Protein AF-A0A8T6QHJ8-F1 (afdb_monomer_lite)

Radius of gyration: 16.74 Å; chains: 1; bounding box: 47×38×41 Å

pLDDT: mean 85.78, std 9.78, range [48.16, 97.06]

Foldseek 3Di:
DCPLVVQLVVQLVVCCVVVVDDSLLSSLLLNLAADALVCLCLQCVVCVVQDDPLSVLLNNLSRVQADHPLVLVVVVVVVPDSVVNNVSSSVSSVVSNVVSCVVPNDPDDGPDDPPDDDSDPDPQPDPVRVVVVVVVVSVVVVVVVVVVVVVVVVVVD

Organism: Escherichia coli (NCBI:txid562)

InterPro domains:
  IPR008276 Concentrative nucleoside transporter [PTHR10590] (1-155)
  IPR011642 Nucleoside transporter/FeoB GTPase, Gate domain [PF07670] (2-78)
  IPR011657 Concentrative nucleoside transporter C-terminal domain [PF07662] (84-155)

Sequence (157 aa):
IGVMGILIRILGGIFQKALNISKIESFVAVTTIFLGQNEIPAIVKPFIDRLNRNELFTAICSGMASIAGSTMIGYAALGVPVEYLLAASLMAIPGGILFARLLSPATESSQVSFNNLSFTETPPKSIIEAAATGAMTGLKIAAGVATVVMAFVAISA

Structure (mmCIF, N/CA/C/O backbone):
data_AF-A0A8T6QHJ8-F1
#
_entry.id   AF-A0A8T6QHJ8-F1
#
loop_
_atom_site.group_PDB
_atom_site.id
_atom_site.type_symbol
_atom_site.label_atom_id
_atom_site.label_alt_id
_atom_site.label_comp_id
_atom_site.label_asym_id
_atom_site.label_entity_id
_atom_site.label_seq_id
_atom_site.pdbx_PDB_ins_code
_atom_site.Cartn_x
_atom_site.Cartn_y
_atom_site.Cartn_z
_atom_site.occupancy
_atom_site.B_iso_or_equiv
_atom_site.auth_seq_id
_atom_site.auth_comp_id
_atom_site.auth_asym_id
_atom_site.auth_atom_id
_atom_site.pdbx_PDB_model_num
ATOM 1 N N . ILE A 1 1 ? -13.578 15.321 -7.583 1.00 64.94 1 ILE A N 1
ATOM 2 C CA . ILE A 1 1 ? -14.216 14.303 -8.462 1.00 64.94 1 ILE A CA 1
ATOM 3 C C . ILE A 1 1 ? -14.733 13.096 -7.663 1.00 64.94 1 ILE A C 1
ATOM 5 O O . ILE A 1 1 ? -15.760 12.552 -8.028 1.00 64.94 1 ILE A O 1
ATOM 9 N N . GLY A 1 2 ? -14.109 12.692 -6.545 1.00 77.81 2 GLY A N 1
ATOM 10 C CA . GLY A 1 2 ? -14.750 11.785 -5.567 1.00 77.81 2 GLY A CA 1
ATOM 11 C C . GLY A 1 2 ? -14.854 10.305 -5.968 1.00 77.81 2 GLY A C 1
ATOM 12 O O . GLY A 1 2 ? -15.191 9.480 -5.125 1.00 77.81 2 GLY A O 1
ATOM 13 N N . VAL A 1 3 ? -14.490 9.953 -7.205 1.00 84.38 3 VAL A N 1
ATOM 14 C CA . VAL A 1 3 ? -14.492 8.573 -7.729 1.00 84.38 3 VAL A CA 1
ATOM 15 C C . VAL A 1 3 ? -13.672 7.627 -6.850 1.00 84.38 3 VAL A C 1
ATOM 17 O O . VAL A 1 3 ? -14.156 6.561 -6.482 1.00 84.38 3 VAL A O 1
ATOM 20 N N . MET A 1 4 ? -12.476 8.052 -6.431 1.00 83.94 4 MET A N 1
ATOM 21 C CA . MET A 1 4 ? -11.621 7.280 -5.524 1.00 83.94 4 MET A CA 1
ATOM 22 C C . MET A 1 4 ? -12.336 6.949 -4.205 1.00 83.94 4 MET A C 1
ATOM 24 O O . MET A 1 4 ? -12.319 5.807 -3.759 1.00 83.94 4 MET A O 1
ATOM 28 N N . GLY A 1 5 ? -13.043 7.917 -3.613 1.00 82.06 5 GLY A N 1
ATOM 29 C CA . GLY A 1 5 ? -13.790 7.703 -2.372 1.00 82.06 5 GLY A CA 1
ATOM 30 C C . GLY A 1 5 ? -14.947 6.711 -2.525 1.00 82.06 5 GLY A C 1
ATOM 31 O O . GLY A 1 5 ? -15.211 5.939 -1.605 1.00 82.06 5 GLY A O 1
ATOM 32 N N . ILE A 1 6 ? -15.613 6.694 -3.685 1.00 84.69 6 ILE A N 1
ATOM 33 C CA . ILE A 1 6 ? -16.682 5.731 -3.994 1.00 84.69 6 ILE A CA 1
ATOM 34 C C . ILE A 1 6 ? -16.103 4.320 -4.129 1.00 84.69 6 ILE A C 1
ATOM 36 O O . ILE A 1 6 ? -16.598 3.397 -3.483 1.00 84.69 6 ILE A O 1
ATOM 40 N N . LEU A 1 7 ? -15.031 4.159 -4.912 1.00 86.56 7 LEU A N 1
ATOM 41 C CA . LEU A 1 7 ? -14.369 2.866 -5.107 1.00 86.56 7 LEU A CA 1
ATOM 42 C C . LEU A 1 7 ? -13.861 2.289 -3.784 1.00 86.56 7 LEU A C 1
ATOM 44 O O . LEU A 1 7 ? -14.141 1.132 -3.474 1.00 86.56 7 LEU A O 1
ATOM 48 N N . ILE A 1 8 ? -13.196 3.113 -2.969 1.00 87.75 8 ILE A N 1
ATOM 49 C CA . ILE A 1 8 ? -12.697 2.692 -1.657 1.00 87.75 8 ILE A CA 1
ATOM 50 C C . ILE A 1 8 ? -13.852 2.305 -0.727 1.00 87.75 8 ILE A C 1
ATOM 52 O O . ILE A 1 8 ? -13.739 1.320 -0.006 1.00 87.75 8 ILE A O 1
ATOM 56 N N . ARG A 1 9 ? -14.984 3.024 -0.740 1.00 85.00 9 ARG A N 1
ATOM 57 C CA . ARG A 1 9 ? -16.152 2.649 0.079 1.00 85.00 9 ARG A CA 1
ATOM 58 C C . ARG A 1 9 ? -16.749 1.307 -0.331 1.00 85.00 9 ARG A C 1
ATOM 60 O O . ARG A 1 9 ? -17.130 0.538 0.548 1.00 85.00 9 ARG A O 1
ATOM 67 N N . ILE A 1 10 ? -16.843 1.031 -1.631 1.00 89.38 10 ILE A N 1
ATOM 68 C CA . ILE A 1 10 ? -17.403 -0.229 -2.138 1.00 89.38 10 ILE A CA 1
ATOM 69 C C . ILE A 1 10 ? -16.468 -1.388 -1.792 1.00 89.38 10 ILE A C 1
ATOM 71 O O . ILE A 1 10 ? -16.878 -2.318 -1.100 1.00 89.38 10 ILE A O 1
ATOM 75 N N . LEU A 1 11 ? -15.205 -1.307 -2.217 1.00 89.56 11 LEU A N 1
ATOM 76 C CA . LEU A 1 11 ? -14.212 -2.351 -1.964 1.00 89.56 11 LEU A CA 1
ATOM 77 C C . LEU A 1 11 ? -13.965 -2.525 -0.463 1.00 89.56 11 LEU A C 1
ATOM 79 O O . LEU A 1 11 ? -13.983 -3.645 0.038 1.00 89.56 11 LEU A O 1
ATOM 83 N N . GLY A 1 12 ? -13.834 -1.424 0.277 1.00 88.88 12 GLY A N 1
ATOM 84 C CA . GLY A 1 12 ? -13.697 -1.443 1.730 1.00 88.88 12 GLY A CA 1
ATOM 85 C C . GLY A 1 12 ? -14.893 -2.105 2.408 1.00 88.88 12 GLY A C 1
ATOM 86 O O . GLY A 1 12 ? -14.718 -2.939 3.281 1.00 88.88 12 GLY A O 1
ATOM 87 N N . GLY A 1 13 ? -16.122 -1.830 1.969 1.00 88.06 13 GLY A N 1
ATOM 88 C CA . GLY A 1 13 ? -17.303 -2.516 2.499 1.00 88.06 13 GLY A CA 1
ATOM 89 C C . GLY A 1 13 ? -17.304 -4.027 2.231 1.00 88.06 13 GLY A C 1
ATOM 90 O O . GLY A 1 13 ? -17.727 -4.800 3.094 1.00 88.06 13 GLY A O 1
ATOM 91 N N . ILE A 1 14 ? -16.815 -4.451 1.060 1.00 91.62 14 ILE A N 1
ATOM 92 C CA . ILE A 1 14 ? -16.696 -5.869 0.687 1.00 91.62 14 ILE A CA 1
ATOM 93 C C . ILE A 1 14 ? -15.665 -6.566 1.582 1.00 91.62 14 ILE A C 1
ATOM 95 O O . ILE A 1 14 ? -16.005 -7.546 2.243 1.00 91.62 14 ILE A O 1
ATOM 99 N N . PHE A 1 15 ? -14.438 -6.043 1.657 1.00 90.19 15 PHE A N 1
ATOM 100 C CA . PHE A 1 15 ? -13.363 -6.646 2.451 1.00 90.19 15 PHE A CA 1
ATOM 101 C C . PHE A 1 15 ? -13.633 -6.576 3.956 1.00 90.19 15 PHE A C 1
ATOM 103 O O . PHE A 1 15 ? -13.363 -7.546 4.661 1.00 90.19 15 PHE A O 1
ATOM 110 N N . GLN A 1 16 ? -14.252 -5.498 4.445 1.00 90.19 16 GLN A N 1
ATOM 111 C CA . GLN A 1 16 ? -14.676 -5.383 5.839 1.00 90.19 16 GLN A CA 1
ATOM 112 C C . GLN A 1 16 ? -15.624 -6.526 6.229 1.00 90.19 16 GLN A C 1
ATOM 114 O O . GLN A 1 16 ? -15.436 -7.153 7.271 1.00 90.19 16 GLN A O 1
ATOM 119 N N . LYS A 1 17 ? -16.639 -6.809 5.397 1.00 89.06 17 LYS A N 1
ATOM 120 C CA . LYS A 1 17 ? -17.592 -7.900 5.651 1.00 89.06 17 LYS A CA 1
ATOM 121 C C . LYS A 1 17 ? -16.959 -9.275 5.467 1.00 89.06 17 LYS A C 1
ATOM 123 O O . LYS A 1 17 ? -17.225 -10.160 6.270 1.00 89.06 17 LYS A O 1
ATOM 128 N N . ALA A 1 18 ? -16.141 -9.450 4.431 1.00 90.38 18 ALA A N 1
ATOM 129 C CA . ALA A 1 18 ? -15.531 -10.736 4.108 1.00 90.38 18 ALA A CA 1
ATOM 130 C C . ALA A 1 18 ? -14.495 -11.180 5.152 1.00 90.38 18 ALA A C 1
ATOM 132 O O . ALA A 1 18 ? -14.445 -12.355 5.500 1.00 90.38 18 ALA A O 1
ATOM 133 N N . LEU A 1 19 ? -13.685 -10.248 5.663 1.00 87.88 19 LEU A N 1
ATOM 134 C CA . LEU A 1 19 ? -12.584 -10.538 6.589 1.00 87.88 19 LEU A CA 1
ATOM 135 C C . LEU A 1 19 ? -12.933 -10.266 8.061 1.00 87.88 19 LEU A C 1
ATOM 137 O O . LEU A 1 19 ? -12.106 -10.520 8.931 1.00 87.88 19 LEU A O 1
ATOM 141 N N . ASN A 1 20 ? -14.136 -9.751 8.344 1.00 87.88 20 ASN A N 1
ATOM 142 C CA . ASN A 1 20 ? -14.592 -9.368 9.685 1.00 87.88 20 ASN A CA 1
ATOM 143 C C . ASN A 1 20 ? -13.560 -8.493 10.428 1.00 87.88 20 ASN A C 1
ATOM 145 O O . ASN A 1 20 ? -13.067 -8.812 11.511 1.00 87.88 20 ASN A O 1
ATOM 149 N N . ILE A 1 21 ? -13.185 -7.387 9.784 1.00 88.25 21 ILE A N 1
ATOM 150 C CA . ILE A 1 21 ? -12.194 -6.427 10.287 1.00 88.25 21 ILE A CA 1
ATOM 151 C C . ILE A 1 21 ? -12.820 -5.057 10.539 1.00 88.25 21 ILE A C 1
ATOM 153 O O . ILE A 1 21 ? -13.956 -4.782 10.135 1.00 88.25 21 ILE A O 1
ATOM 157 N N . SER A 1 22 ? -12.073 -4.176 11.207 1.00 87.69 22 SER A N 1
ATOM 158 C CA . SER A 1 22 ? -12.528 -2.806 11.423 1.00 87.69 22 SER A CA 1
ATOM 159 C C . SER A 1 22 ? -12.683 -2.061 10.092 1.00 87.69 22 SER A C 1
ATOM 161 O O . SER A 1 22 ? -12.030 -2.354 9.083 1.00 87.69 22 SER A O 1
ATOM 163 N N . LYS A 1 23 ? -13.544 -1.038 10.091 1.00 86.88 23 LYS A N 1
ATOM 164 C CA . LYS A 1 23 ? -13.699 -0.158 8.926 1.00 86.88 23 LYS A CA 1
ATOM 165 C C . LYS A 1 23 ? -12.388 0.549 8.574 1.00 86.88 23 LYS A C 1
ATOM 167 O O . LYS A 1 23 ? -12.145 0.754 7.389 1.00 86.88 23 LYS A O 1
ATOM 172 N N . ILE A 1 24 ? -11.556 0.893 9.567 1.00 86.94 24 ILE A N 1
ATOM 173 C CA . ILE A 1 24 ? -10.294 1.610 9.333 1.00 86.94 24 ILE A CA 1
ATOM 174 C C . ILE A 1 24 ? -9.268 0.720 8.654 1.00 86.94 24 ILE A C 1
ATOM 176 O O . ILE A 1 24 ? -8.687 1.135 7.658 1.00 86.94 24 ILE A O 1
ATOM 180 N N . GLU A 1 25 ? -9.124 -0.524 9.104 1.00 89.12 25 GLU A N 1
ATOM 181 C CA . GLU A 1 25 ? -8.202 -1.476 8.485 1.00 89.12 25 GLU A CA 1
ATOM 182 C C . GLU A 1 25 ? -8.596 -1.762 7.041 1.00 89.12 25 GLU A C 1
ATOM 184 O O . GLU A 1 25 ? -7.756 -1.684 6.148 1.00 89.12 25 GLU A O 1
ATOM 189 N N . SER A 1 26 ? -9.884 -2.019 6.788 1.00 90.12 26 SER A N 1
ATOM 190 C CA . SER A 1 26 ? -10.339 -2.277 5.424 1.00 90.12 26 SER A CA 1
ATOM 191 C C . SER A 1 26 ? -10.221 -1.048 4.528 1.00 90.12 26 SER A C 1
ATOM 193 O O . SER A 1 26 ? -9.901 -1.183 3.349 1.00 90.12 26 SER A O 1
ATOM 195 N N . PHE A 1 27 ? -10.495 0.142 5.064 1.00 89.56 27 PHE A N 1
ATOM 196 C CA . PHE A 1 27 ? -10.353 1.393 4.332 1.00 89.56 27 PHE A CA 1
ATOM 197 C C . PHE A 1 27 ? -8.895 1.637 3.952 1.00 89.56 27 PHE A C 1
ATOM 199 O O . PHE A 1 27 ? -8.611 1.876 2.779 1.00 89.56 27 PHE A O 1
ATOM 206 N N . VAL A 1 28 ? -7.973 1.534 4.914 1.00 88.88 28 VAL A N 1
ATOM 207 C CA . VAL A 1 28 ? -6.546 1.736 4.657 1.00 88.88 28 VAL A CA 1
ATOM 208 C C . VAL A 1 28 ? -6.048 0.705 3.655 1.00 88.88 28 VAL A C 1
ATOM 210 O O . VAL A 1 28 ? -5.495 1.109 2.639 1.00 88.88 28 VAL A O 1
ATOM 213 N N . ALA A 1 29 ? -6.322 -0.585 3.867 1.00 90.19 29 ALA A N 1
ATOM 214 C CA . ALA A 1 29 ? -5.841 -1.652 2.994 1.00 90.19 29 ALA A CA 1
ATOM 215 C C . ALA A 1 29 ? -6.320 -1.514 1.541 1.00 90.19 29 ALA A C 1
ATOM 217 O O . ALA A 1 29 ? -5.558 -1.752 0.618 1.00 90.19 29 ALA A O 1
ATOM 218 N N . VAL A 1 30 ? -7.558 -1.076 1.306 1.00 90.44 30 VAL A N 1
ATOM 219 C CA . VAL A 1 30 ? -8.055 -0.830 -0.061 1.00 90.44 30 VAL A CA 1
ATOM 220 C C . VAL A 1 30 ? -7.451 0.436 -0.666 1.00 90.44 30 VAL A C 1
ATOM 222 O O . VAL A 1 30 ? -7.228 0.517 -1.874 1.00 90.44 30 VAL A O 1
ATOM 225 N N . THR A 1 31 ? -7.178 1.438 0.165 1.00 89.25 31 THR A N 1
ATOM 226 C CA . THR A 1 31 ? -6.588 2.698 -0.290 1.00 89.25 31 THR A CA 1
ATOM 227 C C . THR A 1 31 ? -5.162 2.494 -0.817 1.00 89.25 31 THR A C 1
ATOM 229 O O . THR A 1 31 ? -4.755 3.219 -1.727 1.00 89.25 31 THR A O 1
ATOM 232 N N . THR A 1 32 ? -4.439 1.470 -0.340 1.00 88.69 32 THR A N 1
ATOM 233 C CA . THR A 1 32 ? -3.061 1.171 -0.773 1.00 88.69 32 THR A CA 1
ATOM 234 C C . THR A 1 32 ? -2.933 0.651 -2.210 1.00 88.69 32 THR A C 1
ATOM 236 O O . THR A 1 32 ? -1.821 0.539 -2.720 1.00 88.69 32 THR A O 1
ATOM 239 N N . ILE A 1 33 ? -4.045 0.362 -2.900 1.00 87.38 33 ILE A N 1
ATOM 240 C CA . ILE A 1 33 ? -4.042 0.097 -4.352 1.00 87.38 33 ILE A CA 1
ATOM 241 C C . ILE A 1 33 ? -3.756 1.383 -5.133 1.00 87.38 33 ILE A C 1
ATOM 243 O O . ILE A 1 33 ? -3.102 1.371 -6.174 1.00 87.38 33 ILE A O 1
ATOM 247 N N . PHE A 1 34 ? -4.292 2.504 -4.652 1.00 85.19 34 PHE A N 1
ATOM 248 C CA . PHE A 1 34 ? -4.211 3.784 -5.348 1.00 85.19 34 PHE A CA 1
ATOM 249 C C . PHE A 1 34 ? -3.047 4.618 -4.828 1.00 85.19 34 PHE A C 1
ATOM 251 O O . PHE A 1 34 ? -2.297 5.181 -5.623 1.00 85.19 34 PHE A O 1
ATOM 258 N N . LEU A 1 35 ? -2.901 4.670 -3.503 1.00 85.06 35 LEU A N 1
ATOM 259 C CA . LEU A 1 35 ? -1.932 5.503 -2.802 1.00 85.06 35 LEU A CA 1
ATOM 260 C C . LEU A 1 35 ? -0.795 4.648 -2.237 1.00 85.06 35 LEU A C 1
ATOM 262 O O . LEU A 1 35 ? -1.016 3.558 -1.716 1.00 85.06 35 LEU A O 1
ATOM 266 N N . GLY A 1 36 ? 0.433 5.145 -2.346 1.00 81.38 36 GLY A N 1
ATOM 267 C CA . GLY A 1 36 ? 1.621 4.422 -1.892 1.00 81.38 36 GLY A CA 1
ATOM 268 C C . GLY A 1 36 ? 1.862 4.526 -0.389 1.00 81.38 36 GLY A C 1
ATOM 269 O O . GLY A 1 36 ? 1.269 5.356 0.298 1.00 81.38 36 GLY A O 1
ATOM 270 N N . GLN A 1 37 ? 2.824 3.748 0.120 1.00 83.81 37 GLN A N 1
ATOM 271 C CA . GLN A 1 37 ? 3.247 3.783 1.528 1.00 83.81 37 GLN A CA 1
ATOM 272 C C . GLN A 1 37 ? 3.545 5.205 2.038 1.00 83.81 37 GLN A C 1
ATOM 274 O O . GLN A 1 37 ? 3.189 5.546 3.164 1.00 83.81 37 GLN A O 1
ATOM 279 N N . ASN A 1 38 ? 4.143 6.055 1.199 1.00 80.62 38 ASN A N 1
ATOM 280 C CA . ASN A 1 38 ? 4.495 7.437 1.546 1.00 80.62 38 ASN A CA 1
ATOM 281 C C . ASN A 1 38 ? 3.273 8.344 1.784 1.00 80.62 38 ASN A C 1
ATOM 283 O O . ASN A 1 38 ? 3.397 9.400 2.398 1.00 80.62 38 ASN A O 1
ATOM 287 N N . GLU A 1 39 ? 2.096 7.941 1.309 1.00 77.50 39 GLU A N 1
ATOM 288 C CA . GLU A 1 39 ? 0.849 8.706 1.399 1.00 77.50 39 GLU A CA 1
ATOM 289 C C . GLU A 1 39 ? -0.064 8.184 2.522 1.00 77.50 39 GLU A C 1
ATOM 291 O O . GLU A 1 39 ? -0.979 8.886 2.957 1.00 77.50 39 GLU A O 1
ATOM 296 N N . ILE A 1 40 ? 0.224 6.993 3.063 1.00 80.62 40 ILE A N 1
ATOM 297 C CA . ILE A 1 40 ? -0.517 6.384 4.179 1.00 80.62 40 ILE A CA 1
ATOM 298 C C . ILE A 1 40 ? -0.560 7.291 5.411 1.00 80.62 40 ILE A C 1
ATOM 300 O O . ILE A 1 40 ? -1.658 7.488 5.933 1.00 80.62 40 ILE A O 1
ATOM 304 N N . PRO A 1 41 ? 0.546 7.914 5.870 1.00 80.69 41 PRO A N 1
ATOM 305 C CA . PRO A 1 41 ? 0.486 8.801 7.027 1.00 80.69 41 PRO A CA 1
ATOM 306 C C . PRO A 1 41 ? -0.513 9.944 6.842 1.00 80.69 41 PRO A C 1
ATOM 308 O O . PRO A 1 41 ? -1.222 10.287 7.782 1.00 80.69 41 PRO A O 1
ATOM 311 N N . ALA A 1 42 ? -0.630 10.497 5.630 1.00 80.06 42 ALA A N 1
ATOM 312 C CA . ALA A 1 42 ? -1.573 11.575 5.343 1.00 80.06 42 ALA A CA 1
ATOM 313 C C . ALA A 1 42 ? -3.036 11.109 5.432 1.00 80.06 42 ALA A C 1
ATOM 315 O O . ALA A 1 42 ? -3.882 11.837 5.946 1.00 80.06 42 ALA A O 1
ATOM 316 N N . ILE A 1 43 ? -3.323 9.885 4.982 1.00 77.94 43 ILE A N 1
ATOM 317 C CA . ILE A 1 43 ? -4.665 9.280 5.013 1.00 77.94 43 ILE A CA 1
ATOM 318 C C . ILE A 1 43 ? -5.075 8.907 6.443 1.00 77.94 43 ILE A C 1
ATOM 320 O O . ILE A 1 43 ? -6.242 9.016 6.815 1.00 77.94 43 ILE A O 1
ATOM 324 N N . VAL A 1 44 ? -4.109 8.452 7.239 1.00 80.62 44 VAL A N 1
ATOM 325 C CA . VAL A 1 44 ? -4.314 7.930 8.594 1.00 80.62 44 VAL A CA 1
ATOM 326 C C . VAL A 1 44 ? -4.293 9.050 9.645 1.00 80.62 44 VAL A C 1
ATOM 328 O O . VAL A 1 44 ? -4.904 8.905 10.703 1.00 80.62 44 VAL A O 1
ATOM 331 N N . LYS A 1 45 ? -3.676 10.202 9.339 1.00 82.56 45 LYS A N 1
ATOM 332 C CA . LYS A 1 45 ? -3.564 11.381 10.217 1.00 82.56 45 LYS A CA 1
ATOM 333 C C . LYS A 1 45 ? -4.863 11.771 10.947 1.00 82.56 45 LYS A C 1
ATOM 335 O O . LYS A 1 45 ? -4.779 11.988 12.152 1.00 82.56 45 LYS A O 1
ATOM 340 N N . PRO A 1 46 ? -6.054 11.815 10.312 1.00 80.69 46 PRO A N 1
ATOM 341 C CA . PRO A 1 46 ? -7.298 12.193 10.997 1.00 80.69 46 PRO A CA 1
ATOM 342 C C . PRO A 1 46 ? -7.739 11.207 12.089 1.00 80.69 46 PRO A C 1
ATOM 344 O O . PRO A 1 46 ? -8.604 11.524 12.902 1.00 80.69 46 PRO A O 1
ATOM 347 N N . PHE A 1 47 ? -7.18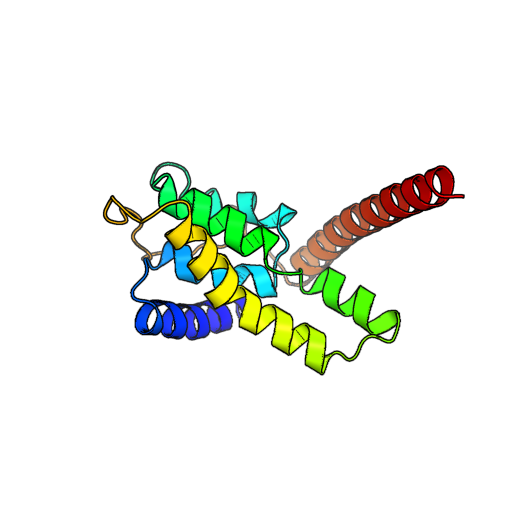3 9.995 12.081 1.00 80.44 47 PHE A N 1
ATOM 348 C CA . PHE A 1 47 ? -7.563 8.896 12.962 1.00 80.44 47 PHE A CA 1
ATOM 349 C C . PHE A 1 47 ? -6.445 8.504 13.930 1.00 80.44 47 PHE A C 1
ATOM 351 O O . PHE A 1 47 ? -6.667 7.626 14.758 1.00 80.44 47 PHE A O 1
ATOM 358 N N . ILE A 1 48 ? -5.262 9.126 13.836 1.00 80.19 48 ILE A N 1
ATOM 359 C CA . ILE A 1 48 ? -4.04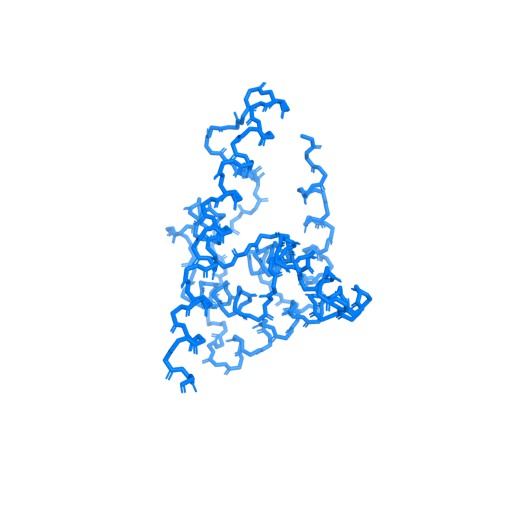2 8.675 14.521 1.00 80.19 48 ILE A CA 1
ATOM 360 C C . ILE A 1 48 ? -4.211 8.604 16.045 1.00 80.19 48 ILE A C 1
ATOM 362 O O . ILE A 1 48 ? -3.765 7.642 16.659 1.00 80.19 48 ILE A O 1
ATOM 366 N N . ASP A 1 49 ? -4.950 9.548 16.632 1.00 80.88 49 ASP A N 1
ATOM 367 C CA . ASP A 1 49 ? -5.202 9.610 18.078 1.00 80.88 49 ASP A CA 1
ATOM 368 C C . ASP A 1 49 ? -6.200 8.549 18.570 1.00 80.88 49 ASP A C 1
ATOM 370 O O . ASP A 1 49 ? -6.352 8.338 19.770 1.00 80.88 49 ASP A O 1
ATOM 374 N N . ARG A 1 50 ? -6.925 7.904 17.648 1.00 83.56 50 ARG A N 1
ATOM 375 C CA . ARG A 1 50 ? -7.986 6.922 17.935 1.00 83.56 50 ARG A CA 1
ATOM 376 C C . ARG A 1 50 ? -7.676 5.530 17.388 1.00 83.56 50 ARG A C 1
ATOM 378 O O . ARG A 1 50 ? -8.522 4.645 17.492 1.00 83.56 50 ARG A O 1
ATOM 385 N N . LEU A 1 51 ? -6.517 5.366 16.757 1.00 85.56 51 LEU A N 1
ATOM 386 C CA . LEU A 1 51 ? -6.079 4.120 16.147 1.00 85.56 51 LEU A CA 1
ATOM 387 C C . LEU A 1 51 ? -5.428 3.223 17.188 1.00 85.56 51 LEU A C 1
ATOM 389 O O . LEU A 1 51 ? -4.468 3.613 17.855 1.00 85.56 51 LEU A O 1
ATOM 393 N N . ASN A 1 52 ? -5.906 1.986 17.266 1.00 89.06 52 ASN A N 1
ATOM 394 C CA . ASN A 1 52 ? -5.271 0.980 18.101 1.00 89.06 52 ASN A CA 1
ATOM 395 C C . ASN A 1 52 ? -3.933 0.562 17.474 1.00 89.06 52 ASN A C 1
ATOM 397 O O . ASN A 1 52 ? -3.732 0.638 16.256 1.00 89.06 52 ASN A O 1
ATOM 401 N N . ARG A 1 53 ? -3.018 0.031 18.292 1.00 88.75 53 ARG A N 1
ATOM 402 C CA . ARG A 1 53 ? -1.708 -0.437 17.804 1.00 88.75 53 ARG A CA 1
ATOM 403 C C . ARG A 1 53 ? -1.833 -1.476 16.690 1.00 88.75 53 ARG A C 1
ATOM 405 O O . ARG A 1 53 ? -1.089 -1.402 15.717 1.00 88.75 53 ARG A O 1
ATOM 412 N N . ASN A 1 54 ? -2.779 -2.408 16.810 1.00 90.06 54 ASN A N 1
ATOM 413 C CA . ASN A 1 54 ? -3.004 -3.435 15.792 1.00 90.06 54 ASN A CA 1
ATOM 414 C C . ASN A 1 54 ? -3.517 -2.840 14.479 1.00 90.06 54 ASN A C 1
ATOM 416 O O . ASN A 1 54 ? -3.088 -3.260 13.414 1.00 90.06 54 ASN A O 1
ATOM 420 N N . GLU A 1 55 ? -4.393 -1.835 14.536 1.00 89.75 55 GLU A N 1
ATOM 421 C CA . GLU A 1 55 ? -4.924 -1.186 13.334 1.00 89.75 55 GLU A CA 1
ATOM 422 C C . GLU A 1 55 ? -3.835 -0.387 12.609 1.00 89.75 55 GLU A C 1
ATOM 424 O O . GLU A 1 55 ? -3.738 -0.438 11.382 1.00 89.75 55 GLU A O 1
ATOM 429 N N . LEU A 1 56 ? -2.971 0.299 13.366 1.00 89.50 56 LEU A N 1
ATOM 430 C CA . LEU A 1 56 ? -1.800 0.978 12.815 1.00 89.50 56 LEU A CA 1
ATOM 431 C C . LEU A 1 56 ? -0.807 -0.023 12.207 1.00 89.50 56 LEU A C 1
ATOM 433 O O . LEU A 1 56 ? -0.267 0.218 11.128 1.00 89.50 56 LEU A O 1
ATOM 437 N N . PHE A 1 57 ? -0.589 -1.163 12.863 1.00 91.44 57 PHE A N 1
ATOM 438 C CA . PHE A 1 57 ? 0.255 -2.227 12.328 1.00 91.44 57 PHE A CA 1
ATOM 439 C C . PHE A 1 57 ? -0.320 -2.794 11.024 1.00 91.44 57 PHE A C 1
ATOM 441 O O . PHE A 1 57 ? 0.394 -2.876 10.026 1.00 91.44 57 PHE A O 1
ATOM 448 N N . THR A 1 58 ? -1.625 -3.078 10.982 1.00 90.81 58 THR A N 1
ATOM 449 C CA . THR A 1 58 ? -2.329 -3.485 9.759 1.00 90.81 58 THR A CA 1
ATOM 450 C C . THR A 1 58 ? -2.197 -2.441 8.653 1.00 90.81 58 THR A C 1
ATOM 452 O O . THR A 1 58 ? -1.967 -2.813 7.502 1.00 90.81 58 THR A O 1
ATOM 455 N N . ALA A 1 59 ? -2.286 -1.147 8.972 1.00 89.44 59 ALA A N 1
ATOM 456 C CA . ALA A 1 59 ? -2.094 -0.065 8.007 1.00 89.44 59 ALA A CA 1
ATOM 457 C C . ALA A 1 59 ? -0.689 -0.085 7.382 1.00 89.44 59 ALA A C 1
ATOM 459 O O . ALA A 1 59 ? -0.554 0.005 6.161 1.00 89.44 59 ALA A O 1
ATOM 460 N N . ILE A 1 60 ? 0.350 -0.258 8.201 1.00 90.44 60 ILE A N 1
ATOM 461 C CA . ILE A 1 60 ? 1.743 -0.328 7.742 1.00 90.44 60 ILE A CA 1
ATOM 462 C C . ILE A 1 60 ? 1.977 -1.595 6.909 1.00 90.44 60 ILE A C 1
ATOM 464 O O . ILE A 1 60 ? 2.500 -1.506 5.799 1.00 90.44 60 ILE A O 1
ATOM 468 N N . CYS A 1 61 ? 1.546 -2.761 7.397 1.00 92.12 61 CYS A N 1
ATOM 469 C CA . CYS A 1 61 ? 1.672 -4.030 6.677 1.00 92.12 61 CYS A CA 1
ATOM 470 C C . CYS A 1 61 ? 0.946 -4.003 5.328 1.00 92.12 61 CYS A C 1
ATOM 472 O O . CYS A 1 61 ? 1.518 -4.406 4.320 1.00 92.12 61 CYS A O 1
ATOM 474 N N . SER A 1 62 ? -0.280 -3.479 5.284 1.00 90.06 62 SER A N 1
ATOM 475 C CA . SER A 1 62 ? -1.050 -3.359 4.037 1.00 90.06 62 SER A CA 1
ATOM 476 C C . SER A 1 62 ? -0.415 -2.365 3.062 1.00 90.06 62 SER A C 1
ATOM 478 O O . SER A 1 62 ? -0.485 -2.550 1.849 1.00 90.06 62 SER A O 1
ATOM 480 N N . GLY A 1 63 ? 0.235 -1.322 3.586 1.00 89.06 63 GLY A N 1
ATOM 481 C CA . GLY A 1 63 ? 1.028 -0.383 2.798 1.00 89.06 63 GLY A CA 1
ATOM 482 C C . GLY A 1 63 ? 2.265 -0.995 2.172 1.00 89.06 63 GLY A C 1
ATOM 483 O O . GLY A 1 63 ? 2.619 -0.640 1.055 1.00 89.06 63 GLY A O 1
ATOM 484 N N . MET A 1 64 ? 2.900 -1.918 2.887 1.00 90.19 64 MET A N 1
ATOM 485 C CA . MET A 1 64 ? 4.104 -2.598 2.423 1.00 90.19 64 MET A CA 1
ATOM 486 C C . MET A 1 64 ? 3.819 -3.774 1.500 1.00 90.19 64 MET A C 1
ATOM 488 O O . MET A 1 64 ? 4.646 -4.100 0.656 1.00 90.19 64 MET A O 1
ATOM 492 N N . ALA A 1 65 ? 2.655 -4.402 1.649 1.00 91.62 65 ALA A N 1
ATOM 493 C CA . ALA A 1 65 ? 2.228 -5.503 0.797 1.00 91.62 65 ALA A CA 1
ATOM 494 C C . ALA A 1 65 ? 1.820 -5.049 -0.616 1.00 91.62 65 ALA A C 1
ATOM 496 O O . ALA A 1 65 ? 1.835 -5.862 -1.538 1.00 91.62 65 ALA A O 1
ATOM 497 N N . SER A 1 66 ? 1.426 -3.783 -0.786 1.00 89.19 66 SER A N 1
ATOM 498 C CA . SER A 1 66 ? 0.895 -3.250 -2.044 1.00 89.19 66 SER A CA 1
ATOM 499 C C . SER A 1 66 ? 1.895 -2.348 -2.770 1.00 89.19 66 SER A C 1
ATOM 501 O O . SER A 1 66 ? 2.864 -1.846 -2.201 1.00 89.19 66 SER A O 1
ATOM 503 N N . ILE A 1 67 ? 1.611 -2.104 -4.047 1.00 88.19 67 ILE A N 1
ATOM 504 C CA . ILE A 1 67 ? 2.262 -1.085 -4.870 1.00 88.19 67 ILE A CA 1
ATOM 505 C C . ILE A 1 67 ? 1.286 0.062 -5.133 1.00 88.19 67 ILE A C 1
ATOM 507 O O . ILE A 1 67 ? 0.084 -0.154 -5.276 1.00 88.19 67 ILE A O 1
ATOM 511 N N . ALA A 1 68 ? 1.812 1.282 -5.230 1.00 87.00 68 ALA A N 1
ATOM 512 C CA . ALA A 1 68 ? 1.015 2.448 -5.588 1.00 87.00 68 ALA A CA 1
ATOM 513 C C . ALA A 1 68 ? 0.581 2.380 -7.060 1.00 87.00 68 ALA A C 1
ATOM 515 O O . ALA A 1 68 ? 1.339 1.925 -7.920 1.00 87.00 68 ALA A O 1
ATOM 516 N N . GLY A 1 69 ? -0.584 2.942 -7.388 1.00 87.44 69 GLY A N 1
ATOM 517 C CA . GLY A 1 69 ? -1.028 3.045 -8.783 1.00 87.44 69 GLY A CA 1
ATOM 518 C C . GLY A 1 69 ? -0.041 3.823 -9.667 1.00 87.44 69 GLY A C 1
ATOM 519 O O . GLY A 1 69 ? 0.140 3.500 -10.839 1.00 87.44 69 GLY A O 1
ATOM 520 N N . SER A 1 70 ? 0.667 4.804 -9.100 1.00 84.94 70 SER A N 1
ATOM 521 C CA . SER A 1 70 ? 1.708 5.563 -9.803 1.00 84.94 70 SER A CA 1
ATOM 522 C C . SER A 1 70 ? 2.913 4.701 -10.200 1.00 84.94 70 SER A C 1
ATOM 524 O O . SER A 1 70 ? 3.390 4.803 -11.330 1.00 84.94 70 SER A O 1
ATOM 526 N N . THR A 1 71 ? 3.389 3.819 -9.316 1.00 86.75 71 THR A N 1
ATOM 527 C CA . THR A 1 71 ? 4.518 2.919 -9.605 1.00 86.75 71 THR A CA 1
ATOM 528 C C . THR A 1 71 ? 4.100 1.727 -10.460 1.00 86.75 71 THR A C 1
ATOM 530 O O . THR A 1 71 ? 4.890 1.271 -11.282 1.00 86.75 71 THR A O 1
ATOM 533 N N . MET A 1 72 ? 2.845 1.277 -10.348 1.00 90.06 72 MET A N 1
ATOM 534 C CA . MET A 1 72 ? 2.257 0.251 -11.213 1.00 90.06 72 MET A CA 1
ATOM 535 C C . MET A 1 72 ? 2.386 0.609 -12.698 1.00 90.06 72 MET A C 1
ATOM 537 O O . MET A 1 72 ? 2.848 -0.213 -13.485 1.00 90.06 72 MET A O 1
ATOM 541 N N . ILE A 1 73 ? 2.032 1.841 -13.082 1.00 89.06 73 ILE A N 1
A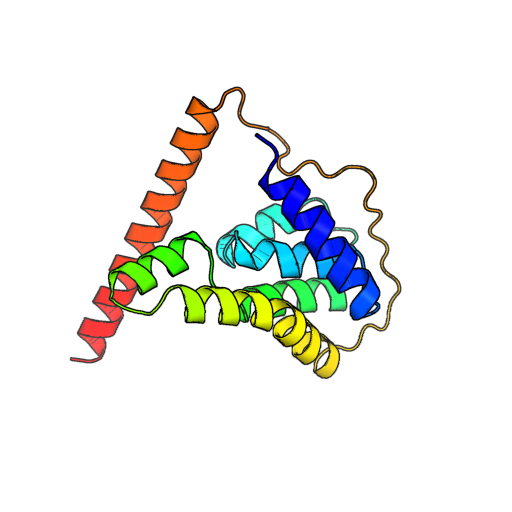TOM 542 C CA . ILE A 1 73 ? 2.181 2.303 -14.471 1.00 89.06 73 ILE A CA 1
ATOM 543 C C . ILE A 1 73 ? 3.655 2.328 -14.892 1.00 89.06 73 ILE A C 1
ATOM 545 O O . ILE A 1 73 ? 3.973 1.978 -16.026 1.00 89.06 73 ILE A O 1
ATOM 549 N N . GLY A 1 74 ? 4.562 2.675 -13.973 1.00 89.75 74 GLY A N 1
ATOM 550 C CA . GLY A 1 74 ? 6.004 2.591 -14.206 1.00 89.75 74 GLY A CA 1
ATOM 551 C C . GLY A 1 74 ? 6.456 1.170 -14.553 1.00 89.75 74 GLY A C 1
ATOM 552 O O . GLY A 1 74 ? 7.136 0.974 -15.554 1.00 89.75 74 GLY A O 1
ATOM 553 N N . TYR A 1 75 ? 6.024 0.165 -13.787 1.00 91.19 75 TYR A N 1
ATOM 554 C CA . TYR A 1 75 ? 6.330 -1.239 -14.085 1.00 91.19 75 TYR A CA 1
ATOM 555 C C . TYR A 1 75 ? 5.683 -1.724 -15.385 1.00 91.19 75 TYR A C 1
ATOM 557 O O . TYR A 1 75 ? 6.318 -2.446 -16.153 1.00 91.19 75 TYR A O 1
ATOM 565 N N . ALA A 1 76 ? 4.457 -1.288 -15.673 1.00 92.94 76 ALA A N 1
ATOM 566 C CA . ALA A 1 76 ? 3.800 -1.588 -16.940 1.00 92.94 76 ALA A CA 1
ATOM 567 C C . ALA A 1 76 ? 4.580 -1.029 -18.142 1.00 92.94 76 ALA A C 1
ATOM 569 O O . ALA A 1 76 ? 4.746 -1.718 -19.146 1.00 92.94 76 ALA A O 1
ATOM 570 N N . ALA A 1 77 ? 5.126 0.185 -18.022 1.00 91.94 77 ALA A N 1
ATOM 571 C CA . ALA A 1 77 ? 5.960 0.801 -19.054 1.00 91.94 77 ALA A CA 1
ATOM 572 C C . ALA A 1 77 ? 7.286 0.054 -19.291 1.00 91.94 77 ALA A C 1
ATOM 574 O O . ALA A 1 77 ? 7.845 0.137 -20.382 1.00 91.94 77 ALA A O 1
ATOM 575 N N . LEU A 1 78 ? 7.768 -0.711 -18.305 1.00 93.19 78 LEU A N 1
ATOM 576 C CA . LEU A 1 78 ? 8.925 -1.603 -18.442 1.00 93.19 78 LEU A CA 1
ATOM 577 C C . LEU A 1 78 ? 8.577 -2.956 -19.094 1.00 93.19 78 LEU A C 1
ATOM 579 O O . LEU A 1 78 ? 9.455 -3.801 -19.247 1.00 93.19 78 LEU A O 1
ATOM 583 N N . GLY A 1 79 ? 7.316 -3.171 -19.486 1.00 93.06 79 GLY A N 1
ATOM 584 C CA . GLY A 1 79 ? 6.853 -4.384 -20.166 1.00 93.06 79 GLY A CA 1
ATOM 585 C C . GLY A 1 79 ? 6.205 -5.428 -19.253 1.00 93.06 79 GLY A C 1
ATOM 586 O O . GLY A 1 79 ? 5.899 -6.526 -19.716 1.00 93.06 79 GLY A O 1
ATOM 587 N N . VAL A 1 80 ? 5.970 -5.119 -17.972 1.00 94.94 80 VAL A N 1
ATOM 588 C CA . VAL A 1 80 ? 5.256 -6.033 -17.067 1.00 94.94 80 VAL A CA 1
ATOM 589 C C . VAL A 1 80 ? 3.754 -6.025 -17.395 1.00 94.94 80 VAL A C 1
ATOM 591 O O . VAL A 1 80 ? 3.160 -4.947 -17.467 1.00 94.94 80 VAL A O 1
ATOM 594 N N . PRO A 1 81 ? 3.095 -7.190 -17.559 1.00 94.44 81 PRO A N 1
ATOM 595 C CA . PRO A 1 81 ? 1.664 -7.237 -17.849 1.00 94.44 81 PRO A CA 1
ATOM 596 C C . PRO A 1 81 ? 0.824 -6.547 -16.765 1.00 94.44 81 PRO A C 1
ATOM 598 O O . PRO A 1 81 ? 0.872 -6.918 -15.590 1.00 94.44 81 PRO A O 1
ATOM 601 N N . VAL A 1 82 ? 0.009 -5.569 -17.173 1.00 92.00 82 VAL A N 1
ATOM 602 C CA . VAL A 1 82 ? -0.860 -4.792 -16.266 1.00 92.00 82 VAL A CA 1
ATOM 603 C C . VAL A 1 82 ? -1.839 -5.696 -15.518 1.00 92.00 82 VAL A C 1
ATOM 605 O O . VAL A 1 82 ? -2.126 -5.455 -14.350 1.00 92.00 82 VAL A O 1
ATOM 608 N N . GLU A 1 83 ? -2.311 -6.763 -16.162 1.00 93.62 83 GLU A N 1
ATOM 609 C CA . GLU A 1 83 ? -3.222 -7.746 -15.569 1.0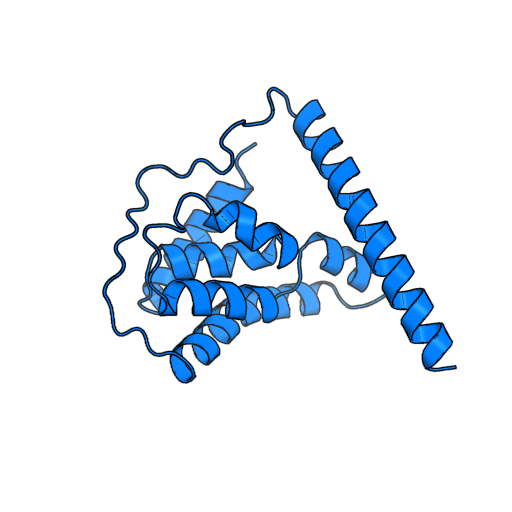0 93.62 83 GLU A CA 1
ATOM 610 C C . GLU A 1 83 ? -2.630 -8.391 -14.310 1.00 93.62 83 GLU A C 1
ATOM 612 O O . GLU A 1 83 ? -3.320 -8.521 -13.298 1.00 93.62 83 GLU A O 1
ATOM 617 N N . TYR A 1 84 ? -1.333 -8.721 -14.332 1.00 94.12 84 TYR A N 1
ATOM 618 C CA . TYR A 1 84 ? -0.641 -9.295 -13.179 1.00 94.12 84 TYR A CA 1
ATOM 619 C C . TYR A 1 84 ? -0.412 -8.270 -12.078 1.00 94.12 84 TYR A C 1
ATOM 621 O O . TYR A 1 84 ? -0.584 -8.597 -10.907 1.00 94.12 84 TYR A O 1
ATOM 629 N N . LEU A 1 85 ? -0.078 -7.028 -12.432 1.00 92.56 85 LEU A N 1
ATOM 630 C CA . LEU A 1 85 ? 0.090 -5.962 -11.445 1.00 92.56 85 LEU A CA 1
ATOM 631 C C . LEU A 1 85 ? -1.232 -5.643 -10.739 1.00 92.56 85 LEU A C 1
ATOM 633 O O . LEU A 1 85 ? -1.269 -5.522 -9.517 1.00 92.56 85 LEU A O 1
ATOM 637 N N . LEU A 1 86 ? -2.326 -5.565 -11.498 1.00 90.94 86 LEU A N 1
ATOM 638 C CA . LEU A 1 86 ? -3.655 -5.311 -10.955 1.00 90.94 86 LEU A CA 1
ATOM 639 C C . LEU A 1 86 ? -4.123 -6.469 -10.065 1.00 90.94 86 LEU A C 1
ATOM 641 O O . LEU A 1 86 ? -4.612 -6.235 -8.959 1.00 90.94 86 LEU A O 1
ATOM 645 N N . ALA A 1 87 ? -3.942 -7.714 -10.518 1.00 92.62 87 ALA A N 1
ATOM 646 C CA . ALA A 1 87 ? -4.258 -8.895 -9.722 1.00 92.62 87 ALA A CA 1
ATOM 647 C C . ALA A 1 87 ? -3.433 -8.934 -8.425 1.00 92.62 87 ALA A C 1
ATOM 649 O O . ALA A 1 87 ? -4.002 -9.137 -7.353 1.00 92.62 87 ALA A O 1
ATOM 650 N N . ALA A 1 88 ? -2.126 -8.664 -8.499 1.00 92.69 88 ALA A N 1
ATOM 651 C CA . ALA A 1 88 ? -1.243 -8.616 -7.336 1.00 92.69 88 ALA A CA 1
ATOM 652 C C . ALA A 1 88 ? -1.670 -7.534 -6.332 1.00 92.69 88 ALA A C 1
ATOM 654 O O . ALA A 1 88 ? -1.763 -7.821 -5.141 1.00 92.69 88 ALA A O 1
ATOM 655 N N . SER A 1 89 ? -2.016 -6.327 -6.790 1.00 90.50 89 SER A N 1
ATOM 656 C CA . SER A 1 89 ? -2.524 -5.257 -5.919 1.00 90.50 89 SER A CA 1
ATOM 657 C C . SER A 1 89 ? -3.836 -5.627 -5.224 1.00 90.50 89 SER A C 1
ATOM 659 O O . SER A 1 89 ? -4.021 -5.315 -4.050 1.00 90.50 89 SER A O 1
ATOM 661 N N . LEU A 1 90 ? -4.750 -6.323 -5.908 1.00 89.94 90 LEU A N 1
ATOM 662 C CA . LEU A 1 90 ? -5.988 -6.801 -5.285 1.00 89.94 90 LEU A CA 1
ATOM 663 C C . LEU A 1 90 ? -5.727 -7.921 -4.268 1.00 89.94 90 LEU A C 1
ATOM 665 O O . LEU A 1 90 ? -6.352 -7.935 -3.209 1.00 89.94 90 LEU A O 1
ATOM 669 N N . MET A 1 91 ? -4.796 -8.835 -4.560 1.00 92.94 91 MET A N 1
ATOM 670 C CA . MET A 1 91 ? -4.371 -9.902 -3.641 1.00 92.94 91 MET A CA 1
ATOM 671 C C . MET A 1 91 ? -3.603 -9.360 -2.426 1.00 92.94 91 MET A C 1
ATOM 673 O O . MET A 1 91 ? -3.673 -9.945 -1.342 1.00 92.94 91 MET A O 1
ATOM 677 N N . ALA A 1 92 ? -2.919 -8.222 -2.573 1.00 91.75 92 ALA A N 1
ATOM 678 C CA . ALA A 1 92 ? -2.200 -7.560 -1.492 1.00 91.75 92 ALA A CA 1
ATOM 679 C C . ALA A 1 92 ? -3.126 -7.068 -0.370 1.00 91.75 92 ALA A C 1
ATOM 681 O O . ALA A 1 92 ? -2.694 -7.042 0.780 1.00 91.75 92 ALA A O 1
ATOM 682 N N . ILE A 1 93 ? -4.397 -6.747 -0.659 1.00 90.12 93 ILE A N 1
ATOM 683 C CA . ILE A 1 93 ? -5.370 -6.349 0.373 1.00 90.12 93 ILE A CA 1
ATOM 684 C C . ILE A 1 93 ? -5.541 -7.462 1.424 1.00 90.12 93 ILE A C 1
ATOM 686 O O . ILE A 1 93 ? -5.162 -7.250 2.580 1.00 90.12 93 ILE A O 1
ATOM 690 N N . PRO A 1 94 ? -6.087 -8.651 1.085 1.00 91.94 94 PRO A N 1
ATOM 691 C CA . PRO A 1 94 ? -6.261 -9.711 2.067 1.00 91.94 94 PRO A CA 1
ATOM 692 C C . PRO A 1 94 ? -4.918 -10.256 2.557 1.00 91.94 94 PRO A C 1
ATOM 694 O O . PRO A 1 94 ? -4.825 -10.612 3.726 1.00 91.94 94 PRO A O 1
ATOM 697 N N . GLY A 1 95 ? -3.877 -10.288 1.716 1.00 92.50 95 GLY A N 1
ATOM 698 C CA . GLY A 1 95 ? -2.547 -10.758 2.110 1.00 92.50 95 GLY A CA 1
ATOM 699 C C . GLY A 1 95 ? -1.911 -9.891 3.198 1.00 92.50 95 GLY A C 1
ATOM 700 O O . GLY A 1 95 ? -1.470 -10.408 4.223 1.00 92.50 95 GLY A O 1
ATOM 701 N N . GLY A 1 96 ? -1.923 -8.568 3.021 1.00 91.94 96 GLY A N 1
ATOM 702 C CA . GLY A 1 96 ? -1.392 -7.617 3.998 1.00 91.94 96 GLY A CA 1
ATOM 703 C C . GLY A 1 96 ? -2.129 -7.691 5.333 1.00 91.94 96 GLY A C 1
ATOM 704 O O . GLY A 1 96 ? -1.492 -7.738 6.385 1.00 91.94 96 GLY A O 1
ATOM 705 N N . ILE A 1 97 ? -3.461 -7.794 5.294 1.00 92.06 97 ILE A N 1
ATOM 706 C CA . ILE A 1 97 ? -4.290 -7.959 6.495 1.00 92.06 97 ILE A CA 1
ATOM 707 C C . ILE A 1 97 ? -4.024 -9.310 7.171 1.00 92.06 97 ILE A C 1
ATOM 709 O O . ILE A 1 97 ? -3.904 -9.370 8.394 1.00 92.06 97 ILE A O 1
ATOM 713 N N . LEU A 1 98 ? -3.909 -10.392 6.398 1.00 93.31 98 LEU A N 1
ATOM 714 C CA . LEU A 1 98 ? -3.650 -11.735 6.916 1.00 93.31 98 LEU A CA 1
ATOM 715 C C . LEU A 1 98 ? -2.343 -11.777 7.711 1.00 93.31 98 LEU A C 1
ATOM 717 O O . LEU A 1 98 ? -2.341 -12.187 8.872 1.00 93.31 98 LEU A O 1
ATOM 721 N N . PHE A 1 99 ? -1.242 -11.318 7.111 1.00 93.44 99 PHE A N 1
ATOM 722 C CA . PHE A 1 99 ? 0.052 -11.297 7.791 1.00 93.44 99 PHE A CA 1
ATOM 723 C C . PHE A 1 99 ? 0.075 -10.306 8.955 1.00 93.44 99 PHE A C 1
ATOM 725 O O . PHE A 1 99 ? 0.657 -10.614 9.995 1.00 93.44 99 PHE A O 1
ATOM 732 N N . ALA A 1 100 ? -0.615 -9.167 8.837 1.00 93.25 100 ALA A N 1
ATOM 733 C CA . ALA A 1 100 ? -0.757 -8.235 9.948 1.00 93.25 100 ALA A CA 1
ATOM 734 C C . ALA A 1 100 ? -1.421 -8.891 11.164 1.00 93.25 100 ALA A C 1
ATOM 736 O O . ALA A 1 100 ? -0.920 -8.770 12.278 1.00 93.25 100 ALA A O 1
ATOM 737 N N . ARG A 1 101 ? -2.513 -9.634 10.952 1.00 89.62 101 ARG A N 1
ATOM 738 C CA . ARG A 1 101 ? -3.268 -10.304 12.020 1.00 89.62 101 ARG A CA 1
ATOM 739 C C . ARG A 1 101 ? -2.550 -11.521 12.593 1.00 89.62 101 ARG A C 1
ATOM 741 O O . ARG A 1 101 ? -2.713 -11.795 13.777 1.00 89.62 101 ARG A O 1
ATOM 748 N N . LEU A 1 102 ? -1.759 -12.228 11.786 1.00 92.06 102 LEU A N 1
ATOM 749 C CA . LEU A 1 102 ? -0.913 -13.325 12.265 1.00 92.06 102 LEU A CA 1
ATOM 750 C C . LEU A 1 102 ? 0.188 -12.824 13.205 1.00 92.06 102 LEU A C 1
ATOM 752 O O . LEU A 1 102 ? 0.448 -13.449 14.229 1.00 92.06 102 LEU A O 1
ATOM 756 N N . LEU A 1 103 ? 0.824 -11.701 12.864 1.00 93.62 103 LEU A N 1
ATOM 757 C CA . LEU A 1 103 ? 1.935 -11.138 13.638 1.00 93.62 103 LEU A CA 1
ATOM 758 C C . LEU A 1 103 ? 1.467 -10.252 14.801 1.00 93.62 103 LEU A C 1
ATOM 760 O O . LEU A 1 103 ? 2.120 -10.197 15.840 1.00 93.62 103 LEU A O 1
ATOM 764 N N . SER A 1 104 ? 0.345 -9.551 14.634 1.00 91.56 104 SER A N 1
ATOM 765 C CA . SER A 1 104 ? -0.230 -8.637 15.620 1.00 91.56 104 SER A CA 1
ATOM 766 C C . SER A 1 104 ? -1.757 -8.806 15.683 1.00 91.56 104 SER A C 1
ATOM 768 O O . SER A 1 104 ? -2.504 -8.020 15.089 1.00 91.56 104 SER A O 1
ATOM 770 N N . PRO A 1 105 ? -2.249 -9.839 16.394 1.00 86.31 105 PRO A N 1
ATOM 771 C CA . PRO A 1 105 ? -3.678 -10.125 16.493 1.00 86.31 105 PRO A CA 1
ATOM 772 C C . PRO A 1 105 ? -4.458 -8.958 17.097 1.00 86.31 105 PRO A C 1
ATOM 774 O O . PRO A 1 105 ? -4.021 -8.366 18.080 1.00 86.31 105 PRO A O 1
ATOM 777 N N . ALA A 1 106 ? -5.632 -8.649 16.542 1.00 81.31 106 ALA A N 1
ATOM 778 C CA . ALA A 1 106 ? -6.488 -7.585 17.057 1.00 81.31 106 ALA A CA 1
ATOM 779 C C . ALA A 1 106 ? -7.014 -7.941 18.458 1.00 81.31 106 ALA A C 1
ATOM 781 O O . ALA A 1 106 ? -7.872 -8.810 18.600 1.00 81.31 106 ALA A O 1
ATOM 782 N N . THR A 1 107 ? -6.492 -7.270 19.485 1.00 79.75 107 THR A N 1
ATOM 783 C CA . THR A 1 107 ? -6.878 -7.482 20.891 1.00 79.75 107 THR A CA 1
ATOM 784 C C . THR A 1 107 ? -7.914 -6.478 21.383 1.00 79.75 107 THR A C 1
ATOM 786 O O . THR A 1 107 ? -8.611 -6.736 22.360 1.00 79.75 107 THR A O 1
ATOM 789 N N . GLU A 1 108 ? -8.027 -5.333 20.713 1.00 81.19 108 GLU A N 1
ATOM 790 C CA . GLU A 1 108 ? -8.864 -4.210 21.126 1.00 81.19 108 GLU A CA 1
ATOM 791 C C . GLU A 1 108 ? -9.917 -3.887 20.066 1.00 81.19 108 GLU A C 1
ATOM 793 O O . GLU A 1 108 ? -9.681 -3.993 18.860 1.00 81.19 108 GLU A O 1
ATOM 798 N N . SER A 1 109 ? -11.091 -3.456 20.525 1.00 80.44 109 SER A N 1
ATOM 799 C CA . SER A 1 109 ? -12.155 -2.994 19.634 1.00 80.44 109 SER A CA 1
ATOM 800 C C . SER A 1 109 ? -11.786 -1.648 19.016 1.00 80.44 109 SER A C 1
ATOM 802 O O . SER A 1 109 ? -11.265 -0.769 19.702 1.00 80.44 109 SER A O 1
ATOM 804 N N . SER A 1 110 ? -12.088 -1.474 17.730 1.00 81.56 110 SER A N 1
ATOM 805 C CA . SER A 1 110 ? -11.856 -0.212 17.023 1.00 81.56 110 SER A CA 1
ATOM 806 C C . SER A 1 110 ? -12.622 0.939 17.676 1.00 81.56 110 SER A C 1
ATOM 808 O O . SER A 1 110 ? -13.839 0.848 17.856 1.00 81.56 110 SER A O 1
ATOM 810 N N . GLN A 1 111 ? -11.933 2.041 17.977 1.00 79.88 111 GLN A N 1
ATOM 811 C CA . GLN A 1 111 ? -12.562 3.283 18.451 1.00 79.88 111 GLN A CA 1
ATOM 812 C C . GLN A 1 111 ? -12.876 4.259 17.301 1.00 79.88 111 GLN A C 1
ATOM 814 O O . GLN A 1 111 ? -13.438 5.342 17.505 1.00 79.88 111 GLN A O 1
ATOM 819 N N . VAL A 1 112 ? -12.533 3.882 16.064 1.00 77.25 112 VAL A N 1
ATOM 820 C CA . VAL A 1 112 ? -12.661 4.734 14.881 1.00 77.25 112 VAL A CA 1
ATOM 821 C C . VAL A 1 112 ? -14.065 4.621 14.278 1.00 77.25 112 VAL A C 1
ATOM 823 O O . VAL A 1 112 ? -14.449 3.611 13.688 1.00 77.25 112 VAL A O 1
ATOM 826 N N . SER A 1 113 ? -14.839 5.705 14.368 1.00 67.25 113 SER A N 1
ATOM 827 C CA . SER A 1 113 ? -16.164 5.815 13.742 1.00 67.25 113 SER A CA 1
ATOM 828 C C . SER A 1 113 ? -16.101 6.533 12.388 1.00 67.25 113 SER A C 1
ATOM 830 O O . SER A 1 113 ? -15.822 7.727 12.308 1.00 67.25 113 SER A O 1
ATOM 832 N N . PHE A 1 114 ? -16.424 5.813 11.310 1.00 65.12 114 PHE A N 1
ATOM 833 C CA . PHE A 1 114 ? -16.483 6.319 9.929 1.00 65.12 114 PHE A CA 1
ATOM 834 C C . PHE A 1 114 ? -17.777 7.096 9.640 1.00 65.12 114 PHE A C 1
ATOM 836 O O . PHE A 1 114 ? -18.598 6.643 8.844 1.00 65.12 114 PHE A O 1
ATOM 843 N N . ASN A 1 115 ? -17.983 8.253 10.273 1.00 52.88 115 ASN A N 1
ATOM 844 C CA . ASN A 1 115 ? -19.141 9.099 9.944 1.00 52.88 115 ASN A CA 1
ATOM 845 C C . ASN A 1 115 ? -18.815 10.257 8.994 1.00 52.88 115 ASN A C 1
ATOM 847 O O . ASN A 1 115 ? -19.695 10.638 8.235 1.00 52.88 115 ASN A O 1
ATOM 851 N N . ASN A 1 116 ? -17.570 10.744 8.922 1.00 48.16 116 ASN A N 1
ATOM 852 C CA . ASN A 1 116 ? -17.186 11.812 7.991 1.00 48.16 116 ASN A CA 1
ATOM 853 C C . ASN A 1 116 ? -15.778 11.577 7.426 1.00 48.16 116 ASN A C 1
ATOM 855 O O . ASN A 1 116 ? -14.776 11.891 8.058 1.00 48.16 116 ASN A O 1
ATOM 859 N N . LEU A 1 117 ? -15.709 11.012 6.218 1.00 52.88 117 LEU A N 1
ATOM 860 C CA . LEU A 1 117 ? -14.477 10.944 5.431 1.00 52.88 117 LEU A CA 1
ATOM 861 C C . LEU A 1 117 ? -14.244 12.309 4.772 1.00 52.88 117 LEU A C 1
ATOM 863 O O . LEU A 1 117 ? -14.861 12.591 3.746 1.00 52.88 117 LEU A O 1
ATOM 867 N N . SER A 1 118 ? -13.351 13.130 5.327 1.00 49.06 118 SER A N 1
ATOM 868 C CA . SER A 1 118 ? -12.684 14.170 4.539 1.00 49.06 118 SER A CA 1
ATOM 869 C C . SER A 1 118 ? -11.274 13.694 4.224 1.00 49.06 118 SER A C 1
ATOM 871 O O . SER A 1 118 ? -10.469 13.488 5.126 1.00 49.06 118 SER A O 1
ATOM 873 N N . PHE A 1 119 ? -10.980 13.496 2.939 1.00 53.31 119 PHE A N 1
ATOM 874 C CA . PHE A 1 119 ? -9.666 13.052 2.463 1.00 53.31 119 PHE A CA 1
ATOM 875 C C . PHE A 1 119 ? -8.584 14.145 2.597 1.00 53.31 119 PHE A C 1
ATOM 877 O O . PHE A 1 119 ? -7.421 13.893 2.294 1.00 53.31 119 PHE A O 1
ATOM 884 N N . THR A 1 120 ? -8.937 15.369 3.013 1.00 50.59 120 THR A N 1
ATOM 885 C CA . THR A 1 120 ? -8.003 16.497 3.180 1.00 50.59 120 THR A CA 1
ATOM 886 C C . THR A 1 120 ? -8.611 17.562 4.109 1.00 50.59 120 THR A C 1
ATOM 888 O O . THR A 1 120 ? -9.808 17.832 4.021 1.00 50.59 120 THR A O 1
ATOM 891 N N . GLU A 1 121 ? -7.812 18.189 4.982 1.00 50.62 121 GLU A N 1
ATOM 892 C CA . GLU A 1 121 ? -8.242 19.362 5.777 1.00 50.62 121 GLU A CA 1
ATOM 893 C C . GLU A 1 121 ? -8.463 20.607 4.897 1.00 50.62 121 GLU A C 1
ATOM 895 O O . GLU A 1 121 ? -9.340 21.422 5.165 1.00 50.62 121 GLU A O 1
ATOM 900 N N . THR A 1 122 ? -7.719 20.713 3.793 1.00 58.72 122 THR A N 1
ATOM 901 C CA . THR A 1 122 ? -7.847 21.743 2.753 1.00 58.72 122 THR A CA 1
ATOM 902 C C . THR A 1 122 ? -8.064 21.095 1.383 1.00 58.72 122 THR A C 1
ATOM 904 O O . THR A 1 122 ? -7.095 20.859 0.656 1.00 58.72 122 THR A O 1
ATOM 907 N N . PRO A 1 123 ? -9.307 20.745 1.012 1.00 66.12 123 PRO A N 1
ATOM 908 C CA . PRO A 1 123 ? -9.576 20.206 -0.313 1.00 66.12 123 PRO A CA 1
ATOM 909 C C . PRO A 1 123 ? -9.158 21.225 -1.392 1.00 66.12 123 PRO A C 1
ATOM 911 O O . PRO A 1 123 ? -9.420 22.420 -1.225 1.00 66.12 123 PRO A O 1
ATOM 914 N N . PRO A 1 124 ? -8.521 20.784 -2.493 1.00 68.69 124 PRO A N 1
ATOM 915 C CA . PRO A 1 124 ? -8.162 21.675 -3.592 1.00 68.69 124 PRO A CA 1
ATOM 916 C C . PRO A 1 124 ? -9.418 22.360 -4.140 1.00 68.69 124 PRO A C 1
ATOM 918 O O . PRO A 1 124 ? -10.458 21.720 -4.330 1.00 68.69 124 PRO A O 1
ATOM 921 N N . LYS A 1 125 ? -9.327 23.667 -4.396 1.00 80.38 125 LYS A N 1
ATOM 922 C CA . LYS A 1 125 ? -10.463 24.515 -4.786 1.00 80.38 125 LYS A CA 1
ATOM 923 C C . LYS A 1 125 ? -10.903 24.271 -6.231 1.00 80.38 125 LYS A C 1
ATOM 925 O O . LYS A 1 125 ? -12.011 24.643 -6.604 1.00 80.38 125 LYS A O 1
ATOM 930 N N . SER A 1 126 ? -10.049 23.648 -7.046 1.00 87.00 126 SER A N 1
ATOM 931 C CA . SER A 1 126 ? -10.306 23.348 -8.458 1.00 87.00 126 SER A CA 1
ATOM 932 C C . SER A 1 126 ? -9.655 22.032 -8.895 1.00 87.00 126 SER A C 1
ATOM 934 O O . SER A 1 126 ? -8.658 21.588 -8.327 1.00 87.00 126 SER A O 1
ATOM 936 N N . ILE A 1 127 ? -10.191 21.428 -9.962 1.00 87.12 127 ILE A N 1
ATOM 937 C CA . ILE A 1 127 ? -9.587 20.272 -10.648 1.00 87.12 127 ILE A CA 1
ATOM 938 C C . ILE A 1 127 ? -8.171 20.613 -11.133 1.00 87.12 127 ILE A C 1
ATOM 940 O O . ILE A 1 127 ? -7.283 19.768 -11.063 1.00 87.12 127 ILE A O 1
ATOM 944 N N . ILE A 1 128 ? -7.952 21.856 -11.572 1.00 89.38 128 ILE A N 1
ATOM 945 C CA . ILE A 1 128 ? -6.643 22.330 -12.043 1.00 89.38 128 ILE A CA 1
ATOM 946 C C . ILE A 1 128 ? -5.635 22.340 -10.892 1.00 89.38 128 ILE A C 1
ATOM 948 O O . ILE A 1 128 ? -4.516 21.864 -11.052 1.00 89.38 128 ILE A O 1
ATOM 952 N N . GLU A 1 129 ? -6.043 22.831 -9.721 1.00 87.56 129 GLU A N 1
ATOM 953 C CA . GLU A 1 129 ? -5.195 22.840 -8.526 1.00 87.56 129 GLU A CA 1
ATOM 954 C C . GLU A 1 129 ? -4.859 21.410 -8.089 1.00 87.56 129 GLU A C 1
ATOM 956 O O . GLU A 1 129 ? -3.692 21.089 -7.899 1.00 87.56 129 GLU A O 1
ATOM 961 N N . ALA A 1 130 ? -5.855 20.519 -8.040 1.00 86.81 130 ALA A N 1
ATOM 962 C CA . ALA A 1 130 ? -5.640 19.110 -7.714 1.00 86.81 130 ALA A CA 1
ATOM 963 C C . ALA A 1 130 ? -4.656 18.426 -8.684 1.00 86.81 130 ALA A C 1
ATOM 965 O O . ALA A 1 130 ? -3.774 17.684 -8.250 1.00 86.81 130 ALA A O 1
ATOM 966 N N . ALA A 1 131 ? -4.782 18.696 -9.988 1.00 88.38 131 ALA A N 1
ATOM 967 C CA . ALA A 1 131 ? -3.882 18.166 -11.006 1.00 88.38 131 ALA A CA 1
ATOM 968 C C . ALA A 1 131 ? -2.458 18.726 -10.861 1.00 88.38 131 ALA A C 1
ATOM 970 O O . ALA A 1 131 ? -1.494 17.964 -10.911 1.00 88.38 131 ALA A O 1
ATOM 971 N N . ALA A 1 132 ? -2.317 20.035 -10.629 1.00 91.00 132 ALA A N 1
ATOM 972 C CA . ALA A 1 132 ? -1.021 20.684 -10.451 1.00 91.00 132 ALA A CA 1
ATOM 973 C C . ALA A 1 132 ? -0.295 20.180 -9.193 1.00 91.00 132 ALA A C 1
ATOM 975 O O . ALA A 1 132 ? 0.874 19.799 -9.263 1.00 91.00 132 ALA A O 1
ATOM 976 N N . THR A 1 133 ? -0.991 20.107 -8.053 1.00 87.69 133 THR A N 1
ATOM 977 C CA . THR A 1 133 ? -0.434 19.565 -6.806 1.00 87.69 133 THR A CA 1
ATOM 978 C C . THR A 1 133 ? -0.054 18.094 -6.965 1.00 87.69 133 THR A C 1
ATOM 980 O O . THR A 1 133 ? 1.040 17.702 -6.561 1.00 87.69 133 THR A O 1
ATOM 983 N N . GLY A 1 134 ? -0.909 17.287 -7.605 1.00 85.81 134 GLY A N 1
ATOM 984 C CA . GLY A 1 134 ? -0.614 15.885 -7.902 1.00 85.81 134 GLY A CA 1
ATOM 985 C C . GLY A 1 134 ? 0.632 15.717 -8.776 1.00 85.81 134 GLY A C 1
ATOM 986 O O . GLY A 1 134 ? 1.499 14.907 -8.453 1.00 85.81 134 GLY A O 1
ATOM 987 N N . ALA A 1 135 ? 0.776 16.530 -9.828 1.00 90.06 135 ALA A N 1
ATOM 988 C CA . ALA A 1 135 ? 1.945 16.508 -10.706 1.00 90.06 135 ALA A CA 1
ATOM 989 C C . ALA A 1 135 ? 3.242 16.880 -9.966 1.00 90.06 135 ALA A C 1
ATOM 991 O O . ALA A 1 135 ? 4.258 16.203 -10.128 1.00 90.06 135 ALA A O 1
ATOM 992 N N . MET A 1 136 ? 3.214 17.907 -9.108 1.00 90.75 136 MET A N 1
ATOM 993 C CA . MET A 1 136 ? 4.379 18.294 -8.300 1.00 90.75 136 MET A CA 1
ATOM 994 C C . MET A 1 136 ? 4.789 17.203 -7.305 1.00 90.75 136 MET A C 1
ATOM 996 O O . MET A 1 136 ? 5.981 16.935 -7.139 1.00 90.75 136 MET A O 1
ATOM 1000 N N . THR A 1 137 ? 3.822 16.560 -6.648 1.00 85.88 137 THR A N 1
ATOM 1001 C CA . THR A 1 137 ? 4.090 15.422 -5.756 1.00 85.88 137 THR A CA 1
ATOM 1002 C C . THR A 1 137 ? 4.663 14.242 -6.540 1.00 85.88 137 THR A C 1
ATOM 1004 O O . THR A 1 137 ? 5.675 13.674 -6.132 1.00 85.88 137 THR A O 1
ATOM 1007 N N . GLY A 1 138 ? 4.091 13.931 -7.706 1.00 86.06 138 GLY A N 1
ATOM 1008 C CA . GLY A 1 138 ? 4.583 12.884 -8.600 1.00 86.06 138 GLY A CA 1
ATOM 1009 C C . GLY A 1 138 ? 6.027 13.114 -9.051 1.00 86.06 138 GLY A C 1
ATOM 1010 O O . GLY A 1 138 ? 6.832 12.188 -8.994 1.00 86.06 138 GLY A O 1
ATOM 1011 N N . LEU A 1 139 ? 6.390 14.351 -9.412 1.00 90.88 139 LEU A N 1
ATOM 1012 C CA . LEU A 1 139 ? 7.763 14.706 -9.787 1.00 90.88 139 LEU A CA 1
ATOM 1013 C C . LEU A 1 139 ? 8.759 14.425 -8.654 1.00 90.88 139 LEU A C 1
ATOM 1015 O O . LEU A 1 139 ? 9.816 13.845 -8.896 1.00 90.88 139 LEU A O 1
ATOM 1019 N N . LYS A 1 140 ? 8.420 14.804 -7.415 1.00 88.25 140 LYS A N 1
ATOM 1020 C CA . LYS A 1 140 ? 9.275 14.544 -6.244 1.00 88.25 140 LYS A CA 1
ATOM 1021 C C . LYS A 1 140 ? 9.484 13.048 -6.022 1.00 88.25 140 LYS A C 1
ATOM 1023 O O . LYS A 1 140 ? 10.611 12.622 -5.782 1.00 88.25 140 LYS A O 1
ATOM 1028 N N . ILE A 1 141 ? 8.415 12.258 -6.133 1.00 85.50 141 ILE A N 1
ATOM 1029 C CA . ILE A 1 141 ? 8.481 10.799 -5.994 1.00 85.50 141 ILE A CA 1
ATOM 1030 C C . ILE A 1 141 ? 9.360 10.203 -7.102 1.00 85.50 141 ILE A C 1
ATOM 1032 O O . ILE A 1 141 ? 10.265 9.427 -6.805 1.00 85.50 141 ILE A O 1
ATOM 1036 N N . ALA A 1 142 ? 9.149 10.603 -8.359 1.00 88.81 142 ALA A N 1
ATOM 1037 C CA . ALA A 1 142 ? 9.910 10.106 -9.503 1.00 88.81 142 ALA A CA 1
ATOM 1038 C C . ALA A 1 142 ? 11.409 10.419 -9.391 1.00 88.81 142 ALA A C 1
ATOM 1040 O O . ALA A 1 142 ? 12.237 9.531 -9.584 1.00 88.81 142 ALA A O 1
ATOM 1041 N N . ALA A 1 143 ? 11.762 11.656 -9.027 1.00 92.06 143 ALA A N 1
ATOM 1042 C CA . ALA A 1 143 ? 13.151 12.052 -8.815 1.00 92.06 143 ALA A CA 1
ATOM 1043 C C . ALA A 1 143 ? 13.807 11.242 -7.683 1.00 92.06 143 ALA A C 1
ATOM 1045 O O . ALA A 1 143 ? 14.942 10.783 -7.825 1.00 92.06 143 ALA A O 1
ATOM 1046 N N . GLY A 1 144 ? 13.079 11.017 -6.583 1.00 90.88 144 GLY A N 1
ATOM 1047 C CA . GLY A 1 144 ? 13.533 10.177 -5.474 1.00 90.88 144 GLY A CA 1
ATOM 1048 C C . GLY A 1 144 ? 13.821 8.739 -5.907 1.00 90.88 144 GLY A C 1
ATOM 1049 O O . GLY A 1 144 ? 14.918 8.239 -5.672 1.00 90.88 144 GLY A O 1
ATOM 1050 N N . VAL A 1 145 ? 12.876 8.099 -6.604 1.00 88.50 145 VAL A N 1
ATOM 1051 C CA . VAL A 1 145 ? 13.050 6.731 -7.123 1.00 88.50 145 VAL A CA 1
ATOM 1052 C C . VAL A 1 145 ? 14.232 6.655 -8.089 1.00 88.50 145 VAL A C 1
ATOM 1054 O O . VAL A 1 145 ? 15.078 5.782 -7.929 1.00 88.50 145 VAL A O 1
ATOM 1057 N N . ALA A 1 146 ? 14.343 7.582 -9.045 1.00 91.25 146 ALA A N 1
ATOM 1058 C CA . ALA A 1 146 ? 15.446 7.602 -10.007 1.00 91.25 146 ALA A CA 1
ATOM 1059 C C . ALA A 1 146 ? 16.816 7.720 -9.318 1.00 91.25 146 ALA A C 1
ATOM 1061 O O . ALA A 1 146 ? 17.756 7.016 -9.682 1.00 91.25 146 ALA A O 1
ATOM 1062 N N . THR A 1 147 ? 16.910 8.570 -8.291 1.00 95.19 147 THR A N 1
ATOM 1063 C CA . THR A 1 147 ? 18.144 8.774 -7.517 1.00 95.19 147 THR A CA 1
ATOM 1064 C C . THR A 1 147 ? 18.531 7.504 -6.764 1.00 95.19 147 THR A C 1
ATOM 1066 O O . THR A 1 147 ? 19.677 7.064 -6.835 1.00 95.19 147 THR A O 1
ATOM 1069 N N . VAL A 1 148 ? 17.567 6.885 -6.077 1.00 94.25 148 VAL A N 1
ATOM 1070 C CA . VAL A 1 148 ? 17.788 5.649 -5.316 1.00 94.25 148 VAL A CA 1
ATOM 1071 C C . VAL A 1 148 ? 18.195 4.507 -6.248 1.00 94.25 148 VAL A C 1
ATOM 1073 O O . VAL A 1 148 ? 19.183 3.832 -5.977 1.00 94.25 148 VAL A O 1
ATOM 1076 N N . VAL A 1 149 ? 17.497 4.323 -7.372 1.00 91.94 149 VAL A N 1
ATOM 1077 C CA . VAL A 1 149 ? 17.831 3.284 -8.360 1.00 91.94 149 VAL A CA 1
ATOM 1078 C C . VAL A 1 149 ? 19.229 3.504 -8.937 1.00 91.94 149 VAL A C 1
ATOM 1080 O O . VAL A 1 149 ? 20.005 2.557 -8.991 1.00 91.94 149 VAL A O 1
ATOM 1083 N N . MET A 1 150 ? 19.587 4.737 -9.312 1.00 94.50 150 MET A N 1
ATOM 1084 C CA . MET A 1 150 ? 20.923 5.051 -9.830 1.00 94.50 150 MET A CA 1
ATOM 1085 C C . MET A 1 150 ? 22.022 4.714 -8.814 1.00 94.50 150 MET A C 1
ATOM 1087 O O . MET A 1 150 ? 23.016 4.091 -9.179 1.00 94.50 150 MET A O 1
ATOM 1091 N N . ALA A 1 151 ? 21.827 5.074 -7.542 1.00 97.06 151 ALA A N 1
ATOM 1092 C CA . ALA A 1 151 ? 22.772 4.755 -6.476 1.00 97.06 151 ALA A CA 1
ATOM 1093 C C .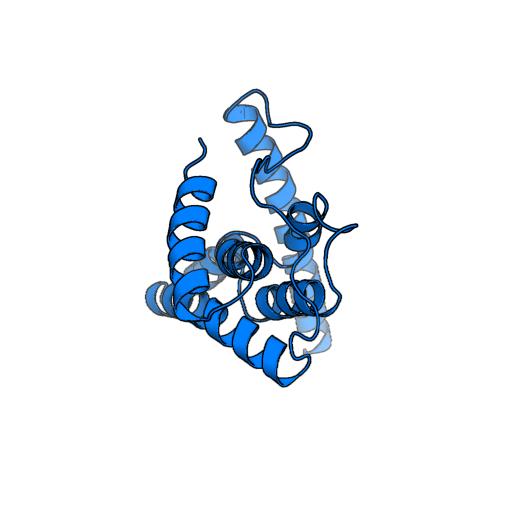 ALA A 1 151 ? 22.917 3.239 -6.269 1.00 97.06 151 ALA A C 1
ATOM 1095 O O . ALA A 1 151 ? 24.035 2.740 -6.193 1.00 97.06 151 ALA A O 1
ATOM 1096 N N . PHE A 1 152 ? 21.807 2.494 -6.229 1.00 96.25 152 PHE A N 1
ATOM 1097 C CA . PHE A 1 152 ? 21.854 1.036 -6.087 1.00 96.25 152 PHE A CA 1
ATOM 1098 C C . PHE A 1 152 ? 22.543 0.357 -7.270 1.00 96.25 152 PHE A C 1
ATOM 1100 O O . PHE A 1 152 ? 23.378 -0.516 -7.051 1.00 96.25 152 PHE A O 1
ATOM 1107 N N . VAL A 1 153 ? 22.248 0.786 -8.501 1.00 95.19 153 VAL A N 1
ATOM 1108 C CA . VAL A 1 153 ? 22.916 0.263 -9.701 1.00 95.19 153 VAL A CA 1
ATOM 1109 C C . VAL A 1 153 ? 24.420 0.528 -9.634 1.00 95.19 153 VAL A C 1
ATOM 1111 O O . VAL A 1 153 ? 25.197 -0.392 -9.862 1.00 95.19 153 VAL A O 1
ATOM 1114 N N . ALA A 1 154 ? 24.832 1.741 -9.254 1.00 96.56 154 ALA A N 1
ATOM 1115 C CA . ALA A 1 154 ? 26.242 2.110 -9.130 1.00 96.56 154 ALA A CA 1
ATOM 1116 C C . ALA A 1 154 ? 26.991 1.341 -8.029 1.00 96.56 154 ALA A C 1
ATOM 1118 O O . ALA A 1 154 ? 28.185 1.124 -8.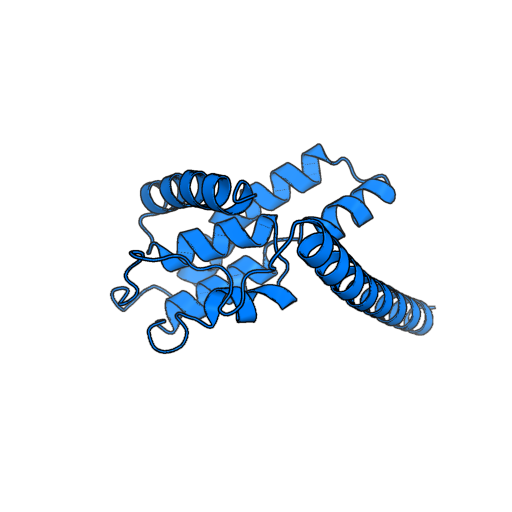163 1.00 96.56 154 ALA A O 1
ATOM 1119 N N . ILE A 1 155 ? 26.314 0.945 -6.945 1.00 97.06 155 ILE A N 1
ATOM 1120 C CA . ILE A 1 155 ? 26.903 0.110 -5.883 1.00 97.06 155 ILE A CA 1
ATOM 1121 C C . ILE A 1 155 ? 26.998 -1.360 -6.320 1.00 97.06 155 ILE A C 1
ATOM 1123 O O . ILE A 1 155 ? 27.889 -2.078 -5.876 1.00 97.06 155 ILE A O 1
ATOM 1127 N N . SER A 1 156 ? 26.050 -1.828 -7.137 1.00 92.75 156 SER A N 1
ATOM 1128 C CA . SER A 1 156 ? 26.001 -3.221 -7.598 1.00 92.75 156 SER A CA 1
ATOM 1129 C C . SER A 1 156 ? 26.922 -3.533 -8.780 1.00 92.75 156 SER A C 1
ATOM 1131 O O . SER A 1 156 ? 27.203 -4.707 -9.018 1.00 92.75 156 SER A O 1
ATOM 1133 N N . ALA A 1 157 ? 27.324 -2.503 -9.527 1.00 79.19 157 ALA A N 1
ATOM 1134 C CA . ALA A 1 157 ? 28.256 -2.584 -10.648 1.00 79.19 157 ALA A CA 1
ATOM 1135 C C . ALA A 1 157 ? 29.705 -2.473 -10.157 1.00 79.19 157 ALA A C 1
ATOM 1137 O O . ALA A 1 157 ? 30.552 -3.211 -10.707 1.00 79.19 157 ALA A O 1
#

Secondary structure (DSSP, 8-state):
--HHHHHHHHHHHHHHHHHT--HHHHHHHHHTTTS-GGGHHHHHGGGGGG--HHHHHHHHHHHHHS--HHHHHHHHHTT--HHHHHHHHHHHHHHHHHHHHHHS---S------S---S-SS--SSHHHHHHHHHHHHHHHHHHHHHHHHHHHHHH-